Protein AF-A0A349M7L6-F1 (afdb_monomer)

pLDDT: mean 91.44, std 8.84, range [52.09, 98.56]

Structure (mmCIF, N/CA/C/O backbone):
data_AF-A0A349M7L6-F1
#
_entry.id   AF-A0A349M7L6-F1
#
loop_
_atom_site.group_PDB
_atom_site.id
_atom_site.type_symbol
_atom_site.label_atom_id
_atom_site.label_alt_id
_atom_site.label_comp_id
_atom_site.label_asym_id
_atom_site.label_entity_id
_atom_site.label_seq_id
_atom_site.pdbx_PDB_ins_code
_atom_site.Cartn_x
_atom_site.Cartn_y
_atom_site.Cartn_z
_atom_site.occupancy
_atom_site.B_iso_or_equiv
_atom_site.auth_seq_id
_atom_site.auth_comp_id
_atom_site.auth_asym_id
_atom_site.auth_atom_id
_atom_site.pdbx_PDB_model_num
ATOM 1 N N . HIS A 1 1 ? 23.553 -18.642 -12.656 1.00 65.88 1 HIS A N 1
ATOM 2 C CA . HIS A 1 1 ? 22.234 -19.281 -12.859 1.00 65.88 1 HIS A CA 1
ATOM 3 C C . HIS A 1 1 ? 21.669 -18.836 -14.199 1.00 65.88 1 HIS A C 1
ATOM 5 O O . HIS A 1 1 ? 21.952 -17.713 -14.596 1.00 65.88 1 HIS A O 1
ATOM 11 N N . LYS A 1 2 ? 20.929 -19.699 -14.904 1.00 88.44 2 LYS A N 1
ATOM 12 C CA . LYS A 1 2 ? 20.189 -19.347 -16.125 1.00 88.44 2 LYS A CA 1
ATOM 13 C C . LYS A 1 2 ? 18.710 -19.263 -15.745 1.00 88.44 2 LYS A C 1
ATOM 15 O O . LYS A 1 2 ? 18.211 -20.212 -15.151 1.00 88.44 2 LYS A O 1
ATOM 20 N N . PHE A 1 3 ? 18.066 -18.134 -16.024 1.00 94.50 3 PHE A N 1
ATOM 21 C CA . PHE A 1 3 ? 16.645 -17.907 -15.750 1.00 94.50 3 PHE A CA 1
ATOM 22 C C . PHE A 1 3 ? 15.864 -17.927 -17.062 1.00 94.50 3 PHE A C 1
ATOM 24 O O . PHE A 1 3 ? 16.355 -17.399 -18.060 1.00 94.50 3 PHE A O 1
ATOM 31 N N . ASP A 1 4 ? 14.668 -18.511 -17.047 1.00 96.75 4 ASP A N 1
ATOM 32 C CA . ASP A 1 4 ? 13.760 -18.508 -18.201 1.00 96.75 4 ASP A CA 1
ATOM 33 C C . ASP A 1 4 ? 12.966 -17.199 -18.296 1.00 96.75 4 ASP A C 1
ATOM 35 O O . ASP A 1 4 ? 12.677 -16.728 -19.392 1.00 96.75 4 ASP A O 1
ATOM 39 N N . ILE A 1 5 ? 12.641 -16.600 -17.143 1.00 96.00 5 ILE A N 1
ATOM 40 C CA . ILE A 1 5 ? 11.930 -15.323 -17.023 1.00 96.00 5 ILE A CA 1
ATOM 41 C C . ILE A 1 5 ? 12.547 -14.509 -15.882 1.00 96.00 5 ILE A C 1
ATOM 43 O O . ILE A 1 5 ? 12.861 -15.056 -14.822 1.00 96.00 5 ILE A O 1
ATOM 47 N N . VAL A 1 6 ? 12.684 -13.198 -16.083 1.00 96.12 6 VAL A N 1
ATOM 48 C CA . VAL A 1 6 ? 13.037 -12.234 -15.032 1.00 96.12 6 VAL A CA 1
ATOM 49 C C . VAL A 1 6 ? 11.808 -11.400 -14.676 1.00 96.12 6 VAL A C 1
ATOM 51 O O . VAL A 1 6 ? 11.295 -10.649 -15.500 1.00 96.12 6 VAL A O 1
ATOM 54 N N . HIS A 1 7 ? 11.329 -11.516 -13.439 1.00 96.62 7 HIS A N 1
ATOM 55 C CA . HIS A 1 7 ? 10.216 -10.710 -12.934 1.00 96.62 7 HIS A CA 1
ATOM 56 C C . HIS A 1 7 ? 10.732 -9.703 -11.913 1.00 96.62 7 HIS A C 1
ATOM 58 O O . HIS A 1 7 ? 11.308 -10.085 -10.895 1.00 96.62 7 HIS A O 1
ATOM 64 N N . THR A 1 8 ? 10.539 -8.420 -12.196 1.00 95.81 8 THR A N 1
ATOM 65 C CA . THR A 1 8 ? 10.929 -7.319 -11.313 1.00 95.81 8 THR A CA 1
ATOM 66 C C . THR A 1 8 ? 9.712 -6.577 -10.769 1.00 95.81 8 THR A C 1
ATOM 68 O O . THR A 1 8 ? 8.586 -6.689 -11.265 1.00 95.81 8 THR A O 1
ATOM 71 N N . HIS A 1 9 ? 9.932 -5.818 -9.699 1.00 95.19 9 HIS A N 1
ATOM 72 C CA . HIS A 1 9 ? 8.883 -5.105 -8.986 1.00 95.19 9 HIS A CA 1
ATOM 73 C C . HIS A 1 9 ? 9.262 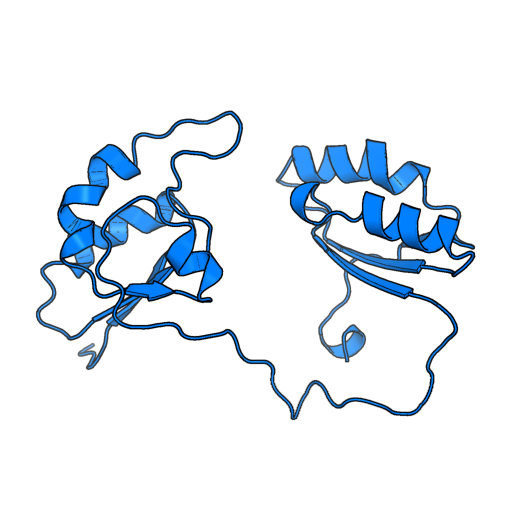-3.642 -8.821 1.00 95.19 9 HIS A C 1
ATOM 75 O O . HIS A 1 9 ? 10.375 -3.323 -8.418 1.00 95.19 9 HIS A O 1
ATOM 81 N N . LEU A 1 10 ? 8.302 -2.776 -9.118 1.00 92.56 10 LEU A N 1
ATOM 82 C CA . LEU A 1 10 ? 8.453 -1.336 -9.138 1.00 92.56 10 LEU A CA 1
ATOM 83 C C . LEU A 1 10 ? 7.474 -0.738 -8.121 1.00 92.56 10 LEU A C 1
ATOM 85 O O . LEU A 1 10 ? 6.259 -0.749 -8.335 1.00 92.56 10 LEU A O 1
ATOM 89 N N . SER A 1 11 ? 7.999 -0.270 -6.988 1.00 90.44 11 SER A N 1
ATOM 90 C CA . SER A 1 11 ? 7.193 0.232 -5.863 1.00 90.44 11 SER A CA 1
ATOM 91 C C . SER A 1 11 ? 7.584 1.641 -5.417 1.00 90.44 11 SER A C 1
ATOM 93 O O . SER A 1 11 ? 6.865 2.249 -4.621 1.00 90.44 11 SER A O 1
ATOM 95 N N . SER A 1 12 ? 8.724 2.148 -5.883 1.00 88.56 12 SER A N 1
ATOM 96 C CA . SER A 1 12 ? 9.310 3.415 -5.459 1.00 88.56 12 SER A CA 1
ATOM 97 C C . SER A 1 12 ? 10.280 3.966 -6.506 1.00 88.56 12 SER A C 1
ATOM 99 O O . SER A 1 12 ? 10.749 3.238 -7.382 1.00 88.56 12 SER A O 1
ATOM 101 N N . SER A 1 13 ? 10.655 5.240 -6.369 1.00 86.75 13 SER A N 1
ATOM 102 C CA . SER 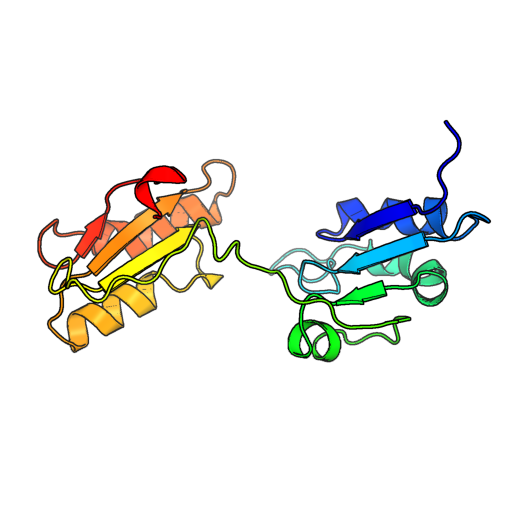A 1 13 ? 11.680 5.876 -7.210 1.00 86.75 13 SER A CA 1
ATOM 103 C C . SER A 1 13 ? 13.031 5.161 -7.126 1.00 86.75 13 SER A C 1
ATOM 105 O O . SER A 1 13 ? 13.751 5.082 -8.119 1.00 86.75 13 SER A O 1
ATOM 107 N N . SER A 1 14 ? 13.364 4.579 -5.968 1.00 87.31 14 SER A N 1
ATOM 108 C CA . SER A 1 14 ? 14.573 3.773 -5.804 1.00 87.31 14 SER A CA 1
ATOM 109 C C . SER A 1 14 ? 14.551 2.468 -6.582 1.00 87.31 14 SER A C 1
ATOM 111 O O . SER A 1 14 ? 15.615 1.913 -6.774 1.00 87.31 14 SER A O 1
ATOM 113 N N . ASP A 1 15 ? 13.409 1.975 -7.057 1.00 91.56 15 ASP A N 1
ATOM 114 C CA . ASP A 1 15 ? 13.370 0.753 -7.872 1.00 91.56 15 ASP A CA 1
ATOM 115 C C . ASP A 1 15 ? 13.625 1.049 -9.363 1.00 91.56 15 ASP A C 1
ATOM 117 O O . ASP A 1 15 ? 13.858 0.136 -10.152 1.00 91.56 15 ASP A O 1
ATOM 121 N N . MET A 1 16 ? 13.631 2.324 -9.772 1.00 90.25 16 MET A N 1
ATOM 122 C CA . MET A 1 16 ? 13.767 2.710 -11.182 1.00 90.25 16 MET A CA 1
ATOM 123 C C . MET A 1 16 ? 15.150 2.420 -11.778 1.00 90.25 16 MET A C 1
ATOM 125 O O . MET A 1 16 ? 15.254 2.282 -12.995 1.00 90.25 16 MET A O 1
ATOM 129 N N . TYR A 1 17 ? 16.197 2.221 -10.960 1.00 91.19 17 TYR A N 1
ATOM 130 C CA . TYR A 1 17 ? 17.509 1.780 -11.470 1.00 91.19 17 TYR A CA 1
ATOM 131 C C . TYR A 1 17 ? 17.426 0.431 -12.197 1.00 91.19 17 TYR A C 1
ATOM 133 O O . TYR A 1 17 ? 18.324 0.089 -12.963 1.00 91.19 17 TYR A O 1
ATOM 141 N N . ILE A 1 18 ? 16.362 -0.345 -11.965 1.00 92.62 18 ILE A N 1
ATOM 142 C CA . ILE A 1 18 ? 16.122 -1.613 -12.649 1.00 92.62 18 ILE A CA 1
ATOM 143 C C . ILE A 1 18 ? 15.935 -1.392 -14.154 1.00 92.62 18 ILE A C 1
ATOM 145 O O . ILE A 1 18 ? 16.347 -2.247 -14.930 1.00 92.62 18 ILE A O 1
ATOM 149 N N . PHE A 1 19 ? 15.381 -0.258 -14.591 1.00 93.25 19 PHE A N 1
ATOM 150 C CA . PHE A 1 19 ? 15.032 -0.006 -15.994 1.00 93.25 19 PHE A CA 1
ATOM 151 C C . PHE A 1 19 ? 16.223 -0.150 -16.964 1.00 93.25 19 PHE A C 1
ATOM 153 O O . PHE A 1 19 ? 16.141 -0.973 -17.884 1.00 93.25 19 PHE A O 1
ATOM 160 N N . PRO A 1 20 ? 17.361 0.546 -16.763 1.00 94.19 20 PRO A N 1
ATOM 161 C CA . PRO A 1 20 ? 18.544 0.367 -17.608 1.00 94.19 20 PRO A CA 1
ATOM 162 C C . PRO A 1 20 ? 19.183 -1.022 -17.475 1.00 94.19 20 PRO A C 1
ATOM 164 O O . PRO A 1 20 ? 19.895 -1.453 -18.377 1.00 94.19 20 PRO A O 1
ATOM 167 N N . LEU A 1 21 ? 18.946 -1.739 -16.372 1.00 93.81 21 LEU A N 1
ATOM 168 C CA . LEU A 1 21 ? 19.497 -3.081 -16.164 1.00 93.81 21 LEU A CA 1
ATOM 169 C C . LEU A 1 21 ? 18.694 -4.167 -16.884 1.00 93.81 21 LEU A C 1
ATOM 171 O O . LEU A 1 21 ? 19.282 -5.143 -17.347 1.00 93.81 21 LEU A O 1
ATOM 175 N N . VAL A 1 22 ? 17.366 -4.018 -16.961 1.00 93.69 22 VAL A N 1
ATOM 176 C CA . VAL A 1 22 ? 16.486 -5.027 -17.573 1.00 93.69 22 VAL A CA 1
ATOM 177 C C . VAL A 1 22 ? 16.211 -4.775 -19.047 1.00 93.69 22 VAL A C 1
ATOM 179 O O . VAL A 1 22 ? 16.055 -5.737 -19.791 1.00 93.69 22 VAL A O 1
ATOM 182 N N . SER A 1 23 ? 16.217 -3.517 -19.493 1.00 93.25 23 SER A N 1
ATOM 183 C CA . SER A 1 23 ? 15.958 -3.180 -20.897 1.00 93.25 23 SER A CA 1
ATOM 184 C C . SER A 1 23 ? 16.881 -3.871 -21.921 1.00 93.25 23 SER A C 1
ATOM 186 O O . SER A 1 23 ? 16.366 -4.245 -22.974 1.00 93.25 23 SER A O 1
ATOM 188 N N . PRO A 1 24 ? 18.188 -4.128 -21.673 1.00 94.56 24 PRO A N 1
ATOM 189 C CA . PRO A 1 24 ? 19.025 -4.864 -22.624 1.00 94.56 24 PRO A CA 1
ATOM 190 C C . PRO A 1 24 ? 18.933 -6.393 -22.474 1.00 94.56 24 PRO A C 1
ATOM 192 O O . PRO A 1 24 ? 19.657 -7.116 -23.164 1.00 94.56 24 PRO A O 1
ATOM 195 N N . LEU A 1 25 ? 18.116 -6.923 -21.553 1.00 93.50 25 LEU A N 1
ATOM 196 C CA . LEU A 1 25 ? 18.048 -8.364 -21.326 1.00 93.50 25 LEU A CA 1
ATOM 197 C C . LEU A 1 25 ? 17.406 -9.081 -22.512 1.00 93.50 25 LEU A C 1
ATOM 199 O O . LEU A 1 25 ? 16.265 -8.827 -22.884 1.00 93.50 25 LEU A O 1
ATOM 203 N N . VAL A 1 26 ? 18.127 -10.073 -23.034 1.00 93.56 26 VAL A N 1
ATOM 204 C CA . VAL A 1 26 ? 17.598 -11.030 -24.018 1.00 93.56 26 VAL A CA 1
ATOM 205 C C . VAL A 1 26 ? 16.624 -12.015 -23.360 1.00 93.56 26 VAL A C 1
ATOM 207 O O . VAL A 1 26 ? 15.739 -12.558 -24.018 1.00 93.56 26 VAL A O 1
ATOM 210 N N . THR A 1 27 ? 16.778 -12.262 -22.055 1.00 95.69 27 THR A N 1
ATOM 211 C CA . THR A 1 27 ? 15.850 -13.102 -21.294 1.00 95.69 27 THR A CA 1
ATOM 212 C C . THR A 1 27 ? 14.478 -12.422 -21.219 1.00 95.69 27 THR A C 1
ATOM 214 O O . THR A 1 27 ? 14.421 -11.242 -20.853 1.00 95.69 27 THR A O 1
ATOM 217 N N . PRO A 1 28 ? 13.375 -13.146 -21.500 1.00 95.75 28 PRO A N 1
ATOM 218 C CA . PRO A 1 28 ? 12.026 -12.634 -21.294 1.00 95.75 28 PRO A CA 1
ATOM 219 C C . PRO A 1 28 ? 11.865 -12.040 -19.896 1.00 95.75 28 PRO A C 1
ATOM 221 O O . PRO A 1 28 ? 12.268 -12.646 -18.901 1.00 95.75 28 PRO A O 1
ATOM 224 N N . HIS A 1 29 ? 11.285 -10.849 -19.811 1.00 95.94 29 HIS A N 1
ATOM 225 C CA . HIS A 1 29 ? 11.119 -10.159 -18.542 1.00 95.94 29 HIS A CA 1
ATOM 226 C C . HIS A 1 29 ? 9.777 -9.444 -18.461 1.00 95.94 29 HIS A C 1
ATOM 228 O O . HIS A 1 29 ? 9.119 -9.237 -19.475 1.00 95.94 29 HIS A O 1
ATOM 234 N N . VAL A 1 30 ? 9.357 -9.118 -17.241 1.00 97.06 30 VAL A N 1
ATOM 235 C CA . VAL A 1 30 ? 8.156 -8.326 -16.957 1.00 97.06 30 VAL A CA 1
ATOM 236 C C . VAL A 1 30 ? 8.340 -7.574 -15.645 1.00 97.06 30 VAL A C 1
ATOM 238 O O . VAL A 1 30 ? 8.975 -8.081 -14.721 1.00 97.06 30 VAL A O 1
ATOM 241 N N . THR A 1 31 ? 7.783 -6.369 -15.557 1.00 96.44 31 THR A N 1
ATOM 242 C CA . THR A 1 31 ? 7.839 -5.532 -14.351 1.00 96.44 31 THR A CA 1
ATOM 243 C C . THR A 1 31 ? 6.438 -5.303 -13.798 1.00 96.44 31 THR A C 1
ATOM 245 O O . THR A 1 31 ? 5.549 -4.874 -14.525 1.00 96.44 31 THR A O 1
ATOM 248 N N . THR A 1 32 ? 6.201 -5.558 -12.511 1.00 96.88 32 THR A N 1
ATOM 249 C CA . THR A 1 32 ? 4.928 -5.168 -11.875 1.00 96.88 32 THR A CA 1
ATOM 250 C C . THR A 1 32 ? 5.025 -3.776 -11.273 1.00 96.88 32 THR A C 1
ATOM 252 O O . THR A 1 32 ? 5.911 -3.539 -10.452 1.00 96.88 32 THR A O 1
ATOM 255 N N . LEU A 1 33 ? 4.074 -2.905 -11.612 1.00 95.12 33 LEU A N 1
ATOM 256 C CA . LEU A 1 33 ? 3.878 -1.615 -10.956 1.00 95.12 33 LE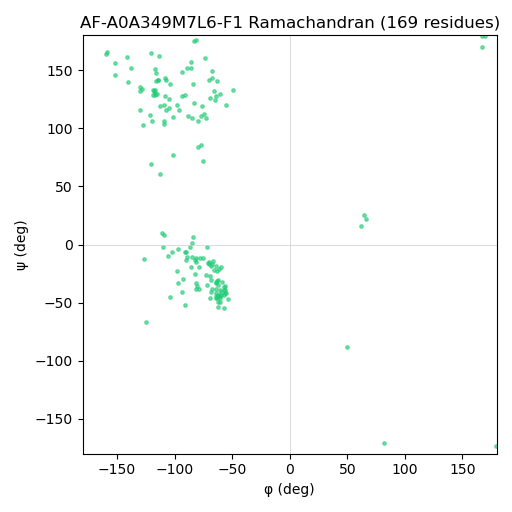U A CA 1
ATOM 257 C C . LEU A 1 33 ? 2.939 -1.771 -9.746 1.00 95.12 33 LEU A C 1
ATOM 259 O O . LEU A 1 33 ? 1.747 -2.024 -9.917 1.00 95.12 33 LEU A O 1
ATOM 263 N N . HIS A 1 34 ? 3.478 -1.626 -8.530 1.00 92.69 34 HIS A N 1
ATOM 264 C CA . HIS A 1 34 ? 2.737 -1.816 -7.265 1.00 92.69 34 HIS A CA 1
ATOM 265 C C . HIS A 1 34 ? 2.235 -0.525 -6.625 1.00 92.69 34 HIS A C 1
ATOM 267 O O . HIS A 1 34 ? 1.320 -0.547 -5.802 1.00 92.69 34 HIS A O 1
ATOM 273 N N . SER A 1 35 ? 2.868 0.591 -6.962 1.00 88.44 35 SER A N 1
ATOM 274 C CA . SER A 1 35 ? 2.629 1.891 -6.344 1.00 88.44 35 SER A CA 1
ATOM 275 C C . SER A 1 35 ? 2.167 2.896 -7.388 1.00 88.44 35 SER A C 1
ATOM 277 O O . SER A 1 35 ? 2.327 2.687 -8.588 1.00 88.44 35 SER A O 1
ATOM 279 N N . ARG A 1 36 ? 1.616 4.015 -6.919 1.00 86.94 36 ARG A N 1
ATOM 280 C CA . ARG A 1 36 ? 1.243 5.123 -7.794 1.00 86.94 36 ARG A CA 1
ATOM 281 C C . ARG A 1 36 ? 2.480 5.653 -8.524 1.00 86.94 36 ARG A C 1
ATOM 283 O O . ARG A 1 36 ? 3.484 5.943 -7.879 1.00 86.94 36 ARG A O 1
ATOM 290 N N . PHE A 1 37 ? 2.372 5.770 -9.841 1.00 86.38 37 PHE A N 1
ATOM 291 C CA . PHE A 1 37 ? 3.412 6.269 -10.735 1.00 86.38 37 PHE A CA 1
ATOM 292 C C . PHE A 1 37 ? 2.934 7.569 -11.398 1.00 86.38 37 PHE A C 1
ATOM 294 O O . PHE A 1 37 ? 1.753 7.645 -11.747 1.00 86.38 37 PHE A O 1
ATOM 301 N N . PRO A 1 38 ? 3.786 8.591 -11.590 1.00 86.38 38 PRO A N 1
ATOM 302 C CA . PRO A 1 38 ? 5.234 8.640 -11.333 1.00 86.38 38 PRO A CA 1
ATOM 303 C C . PRO A 1 38 ? 5.616 8.714 -9.849 1.00 86.38 38 PRO A C 1
ATOM 305 O O . PRO A 1 38 ? 4.799 9.084 -9.002 1.00 86.38 38 PRO A O 1
ATOM 308 N N . PHE 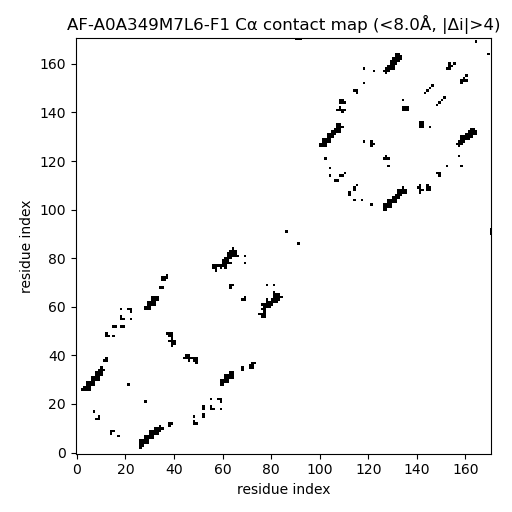A 1 39 ? 6.863 8.354 -9.530 1.00 82.81 39 PHE A N 1
ATOM 309 C CA . PHE A 1 39 ? 7.367 8.344 -8.149 1.00 82.81 39 PHE A CA 1
ATOM 310 C C . PHE A 1 39 ? 7.997 9.665 -7.712 1.00 82.81 39 PHE A C 1
ATOM 312 O O . PHE A 1 39 ? 8.231 9.872 -6.521 1.00 82.81 39 PHE A O 1
ATOM 319 N N . ASP A 1 40 ? 8.273 10.560 -8.654 1.00 71.06 40 ASP A N 1
ATOM 320 C CA . ASP A 1 40 ? 8.787 11.903 -8.426 1.00 71.06 40 ASP A CA 1
ATOM 321 C C . ASP A 1 40 ? 7.759 12.868 -7.823 1.00 71.06 40 ASP A C 1
ATOM 323 O O . ASP A 1 40 ? 8.110 14.005 -7.538 1.00 71.06 40 ASP A O 1
ATOM 327 N N . ARG A 1 41 ? 6.511 12.446 -7.592 1.00 62.03 41 ARG A N 1
ATOM 328 C CA . ARG A 1 41 ? 5.442 13.289 -7.033 1.00 62.03 41 ARG A CA 1
ATOM 329 C C . ARG A 1 41 ? 4.903 12.722 -5.727 1.00 62.03 41 ARG A C 1
ATOM 331 O O . ARG A 1 41 ? 3.749 12.299 -5.648 1.00 62.03 41 ARG A O 1
ATOM 338 N N . VAL A 1 42 ? 5.717 12.757 -4.672 1.00 58.19 42 VAL A N 1
ATOM 339 C CA . VAL A 1 42 ? 5.246 12.455 -3.311 1.00 58.19 42 VAL A CA 1
ATOM 340 C C . VAL A 1 42 ? 5.221 13.738 -2.488 1.00 58.19 42 VAL A C 1
ATOM 342 O O . VAL A 1 42 ? 6.256 14.21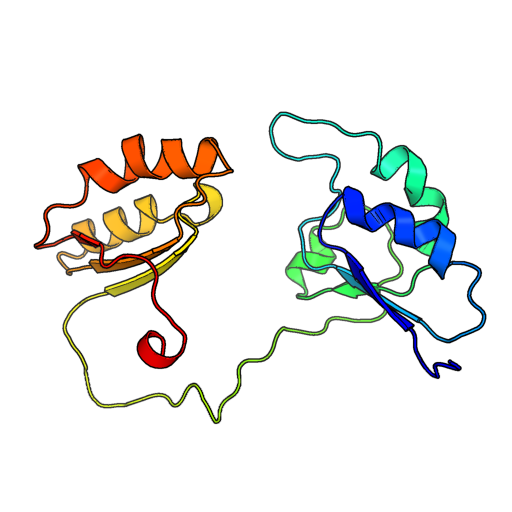2 -2.031 1.00 58.19 42 VAL A O 1
ATOM 345 N N . GLN A 1 43 ? 4.013 14.276 -2.293 1.00 62.12 43 GLN A N 1
ATOM 346 C CA . GLN A 1 43 ? 3.693 15.421 -1.429 1.00 62.12 43 GLN A CA 1
ATOM 347 C C . GLN A 1 43 ? 4.593 16.659 -1.628 1.00 62.12 43 GLN A C 1
ATOM 349 O O . GLN A 1 43 ? 4.244 17.546 -2.400 1.00 62.12 43 GLN A O 1
ATOM 354 N N . SER A 1 44 ? 5.718 16.732 -0.910 1.00 52.09 44 SER A N 1
ATOM 355 C CA . SER A 1 44 ? 6.648 17.866 -0.833 1.00 52.09 44 SER A CA 1
ATOM 356 C C . SER A 1 44 ? 8.000 17.620 -1.515 1.00 52.09 44 SER A C 1
ATOM 358 O O . SER A 1 44 ? 8.836 18.523 -1.549 1.00 52.09 44 SER A O 1
ATOM 360 N N . TRP A 1 45 ? 8.231 16.420 -2.057 1.00 53.88 45 TRP A N 1
ATOM 361 C CA . TRP A 1 45 ? 9.468 16.061 -2.743 1.00 53.88 45 TRP A CA 1
ATOM 362 C C . TRP A 1 45 ? 9.215 15.841 -4.231 1.00 53.88 45 TRP A C 1
ATOM 364 O O . TRP A 1 45 ? 8.464 14.943 -4.615 1.00 53.88 45 TRP A O 1
ATOM 374 N N . THR A 1 46 ? 9.885 16.651 -5.049 1.00 61.28 46 THR A N 1
ATOM 375 C CA . THR A 1 46 ? 10.049 16.420 -6.486 1.00 61.28 46 THR A CA 1
ATOM 376 C C . THR A 1 46 ? 11.429 15.854 -6.770 1.00 61.28 46 THR A C 1
ATOM 378 O O . THR A 1 46 ? 12.438 16.549 -6.626 1.00 61.28 46 THR A O 1
ATOM 381 N N . GLY A 1 47 ? 11.464 14.579 -7.146 1.00 68.06 47 GLY A N 1
ATOM 382 C CA . GLY A 1 47 ? 12.669 13.902 -7.613 1.00 68.06 47 GLY A CA 1
ATOM 383 C C . GLY A 1 47 ? 12.956 14.151 -9.091 1.00 68.06 47 GLY A C 1
ATOM 384 O O . GLY A 1 47 ? 12.156 14.740 -9.805 1.00 68.06 47 GLY A O 1
ATOM 385 N N . LYS A 1 48 ? 14.101 13.646 -9.558 1.00 74.25 48 LYS A N 1
ATOM 386 C CA . LYS A 1 48 ? 14.447 13.557 -10.990 1.00 74.25 48 LYS A CA 1
ATOM 387 C C . LYS A 1 48 ? 14.468 12.112 -11.495 1.00 74.25 48 LYS A C 1
ATOM 389 O O . LYS A 1 48 ? 14.954 11.855 -12.584 1.00 74.25 48 LYS A O 1
ATOM 394 N N . ALA A 1 49 ? 13.999 11.146 -10.701 1.00 73.69 49 ALA A N 1
ATOM 395 C CA . ALA A 1 49 ? 14.069 9.732 -11.079 1.00 73.69 49 ALA A CA 1
ATOM 396 C C . ALA A 1 49 ? 13.301 9.468 -12.385 1.00 73.69 49 ALA A C 1
ATOM 398 O O . ALA A 1 49 ? 13.836 8.839 -13.293 1.00 73.69 49 ALA A O 1
ATOM 399 N N . ASP A 1 50 ? 12.110 10.048 -12.521 1.00 73.62 50 ASP A N 1
ATOM 400 C CA . ASP A 1 50 ? 11.319 9.955 -13.747 1.00 73.62 50 ASP A CA 1
ATOM 401 C C . ASP A 1 50 ? 11.954 10.732 -14.921 1.00 73.62 50 ASP A C 1
ATOM 403 O O . ASP A 1 50 ? 11.837 10.322 -16.065 1.00 73.62 50 ASP A O 1
ATOM 407 N N . GLU A 1 51 ? 12.741 11.784 -14.684 1.00 78.56 51 GLU A N 1
ATOM 408 C CA . GLU A 1 51 ? 13.550 12.409 -15.750 1.00 78.56 51 GLU A CA 1
ATOM 409 C C . GLU A 1 51 ? 14.683 11.481 -16.217 1.00 78.56 51 GLU A C 1
ATOM 411 O O . GLU A 1 51 ? 14.966 11.386 -17.408 1.00 78.56 51 GLU A O 1
ATOM 416 N N . LEU A 1 52 ? 15.329 10.790 -15.277 1.00 83.50 52 LEU A N 1
ATOM 417 C CA . LEU A 1 52 ? 16.530 10.003 -15.538 1.00 83.50 52 LEU A CA 1
ATOM 418 C C . LEU A 1 52 ? 16.230 8.656 -16.186 1.00 83.50 52 LEU A C 1
ATOM 420 O O . LEU A 1 52 ? 17.012 8.220 -17.019 1.00 83.50 52 LEU A O 1
ATOM 424 N N . TYR A 1 53 ? 15.146 7.983 -15.789 1.00 88.44 53 TYR A N 1
ATOM 425 C CA . TYR A 1 53 ? 14.911 6.585 -16.162 1.00 88.44 53 TYR A CA 1
ATOM 426 C C . TYR A 1 53 ? 13.829 6.372 -17.226 1.00 88.44 53 TYR A C 1
ATOM 428 O O . TYR A 1 53 ? 13.693 5.262 -17.744 1.00 88.44 53 TYR A O 1
ATOM 436 N N . MET A 1 54 ? 13.058 7.401 -17.587 1.00 88.56 54 MET A N 1
ATOM 437 C CA . MET A 1 54 ? 11.898 7.217 -18.467 1.00 88.56 54 MET A CA 1
ATOM 438 C C . MET A 1 54 ? 12.241 6.887 -19.919 1.00 88.56 54 MET A C 1
ATOM 440 O O . MET A 1 54 ? 11.384 6.348 -20.614 1.00 88.56 54 MET A O 1
ATOM 444 N N . GLU A 1 55 ? 13.479 7.107 -20.373 1.00 91.12 55 GLU A N 1
ATOM 445 C CA . GLU A 1 55 ? 13.895 6.692 -21.722 1.00 91.12 55 GLU A CA 1
ATOM 446 C C . GLU A 1 55 ? 13.829 5.169 -21.928 1.00 91.12 55 GLU A C 1
ATOM 448 O O . GLU A 1 55 ? 13.528 4.700 -23.024 1.00 91.12 55 GLU A O 1
ATOM 453 N N . TRP A 1 56 ? 14.038 4.387 -20.864 1.00 92.81 56 TRP A N 1
ATOM 454 C CA . TRP A 1 56 ? 13.940 2.928 -20.911 1.00 92.81 56 TRP A CA 1
ATOM 455 C C . TRP A 1 56 ? 12.513 2.422 -20.712 1.00 92.81 56 TRP A C 1
ATOM 457 O O . TRP A 1 56 ? 12.225 1.285 -21.075 1.00 92.81 56 TRP A O 1
ATOM 467 N N . ALA A 1 57 ? 11.614 3.229 -20.145 1.00 90.19 57 ALA A N 1
ATOM 468 C CA . ALA A 1 57 ? 10.284 2.782 -19.737 1.00 90.19 57 ALA A CA 1
ATOM 469 C C . ALA A 1 57 ? 9.451 2.145 -20.876 1.00 90.19 57 ALA A C 1
ATOM 471 O O . ALA A 1 57 ? 8.838 1.106 -20.623 1.00 90.19 57 ALA A O 1
ATOM 472 N N . PRO A 1 58 ? 9.475 2.649 -22.131 1.00 90.31 58 PRO A N 1
ATOM 473 C CA . PRO A 1 58 ? 8.785 2.001 -23.253 1.00 90.31 58 PRO A CA 1
ATOM 474 C C . PRO A 1 58 ? 9.310 0.596 -23.596 1.00 90.31 58 PRO A C 1
ATOM 476 O O . PRO A 1 58 ? 8.594 -0.204 -24.195 1.00 90.31 58 PRO A O 1
ATOM 479 N N . LEU A 1 59 ? 10.555 0.280 -23.221 1.00 91.94 59 LEU A N 1
ATOM 480 C CA . LEU A 1 59 ? 11.194 -1.014 -23.490 1.00 91.94 59 LEU A CA 1
ATOM 481 C C . LEU A 1 59 ? 10.800 -2.090 -22.473 1.00 91.94 59 LEU A C 1
ATOM 483 O O . LEU A 1 59 ? 11.059 -3.269 -22.704 1.00 91.94 59 LEU A O 1
ATOM 487 N N . LEU A 1 60 ? 10.190 -1.701 -21.351 1.00 93.75 60 LEU A N 1
ATOM 488 C CA . LEU A 1 60 ? 9.834 -2.618 -20.279 1.00 93.75 60 LEU A CA 1
ATOM 489 C C . LEU A 1 60 ? 8.376 -3.065 -20.422 1.00 93.75 60 LEU A C 1
ATOM 491 O O . LEU A 1 60 ? 7.481 -2.242 -20.237 1.00 93.75 60 LEU A O 1
ATOM 495 N N . PRO A 1 61 ? 8.091 -4.355 -20.659 1.00 96.25 61 PRO A N 1
ATOM 496 C CA . PRO A 1 61 ? 6.739 -4.872 -20.499 1.00 96.25 61 PRO A CA 1
ATOM 497 C C . PRO A 1 61 ? 6.322 -4.783 -19.025 1.00 96.25 61 PRO A C 1
ATOM 499 O O . PRO A 1 61 ? 6.989 -5.318 -18.130 1.00 96.25 61 PRO A O 1
AT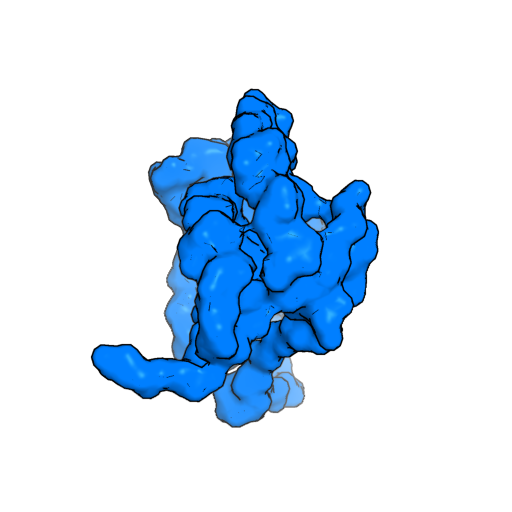OM 502 N N . MET A 1 62 ? 5.204 -4.108 -18.772 1.00 96.12 62 MET A N 1
ATOM 503 C CA . MET A 1 62 ? 4.687 -3.855 -17.431 1.00 96.12 62 MET A CA 1
ATOM 504 C C . MET A 1 62 ? 3.334 -4.516 -17.194 1.00 96.12 62 MET A C 1
ATOM 506 O O . MET A 1 62 ? 2.496 -4.605 -18.089 1.00 96.12 62 MET A O 1
ATOM 510 N N . VAL A 1 63 ? 3.088 -4.930 -15.954 1.00 97.62 63 VAL A N 1
ATOM 511 C CA . VAL A 1 63 ? 1.757 -5.325 -15.485 1.00 97.62 63 VAL A CA 1
ATOM 512 C C . VAL A 1 63 ? 1.311 -4.406 -14.356 1.00 97.62 63 VAL A C 1
ATOM 514 O O . VAL A 1 63 ? 2.067 -4.156 -13.413 1.00 97.62 63 VAL A O 1
ATOM 517 N N . ALA A 1 64 ? 0.082 -3.904 -14.446 1.00 97.31 64 ALA A N 1
ATOM 518 C CA . ALA A 1 64 ? -0.537 -3.135 -13.372 1.00 97.31 64 ALA A CA 1
ATOM 519 C C . ALA A 1 64 ? -1.287 -4.062 -12.407 1.00 97.31 64 ALA A C 1
ATOM 521 O O . ALA A 1 64 ? -1.796 -5.113 -12.801 1.00 97.31 64 ALA A O 1
ATOM 522 N N . ILE A 1 65 ? -1.396 -3.658 -11.142 1.00 96.75 65 ILE A N 1
ATOM 523 C CA . ILE A 1 65 ? -2.138 -4.417 -10.119 1.00 96.75 65 ILE A CA 1
ATOM 524 C C . ILE A 1 65 ? -3.659 -4.178 -10.157 1.00 96.75 65 ILE A C 1
ATOM 526 O O . ILE A 1 65 ? -4.432 -4.884 -9.503 1.00 96.75 65 ILE A O 1
ATOM 530 N N . SER A 1 66 ? -4.113 -3.179 -10.915 1.00 96.50 66 SER A N 1
ATOM 531 C CA . SER A 1 66 ? -5.525 -2.901 -11.172 1.00 96.50 66 SER A CA 1
ATOM 532 C C . SER A 1 66 ? -5.701 -2.051 -12.429 1.00 96.50 66 SER A C 1
ATOM 534 O O . SER A 1 66 ? -4.755 -1.415 -12.892 1.00 96.50 66 SER A O 1
ATOM 536 N N . GLU A 1 67 ? -6.928 -2.012 -12.952 1.00 96.44 67 GLU A N 1
ATOM 537 C CA . GLU A 1 67 ? -7.292 -1.112 -14.052 1.00 96.44 67 GLU A CA 1
ATOM 538 C C . GLU A 1 67 ? -7.133 0.359 -13.651 1.00 96.44 67 GLU A C 1
ATOM 540 O O . GLU A 1 67 ? -6.484 1.116 -14.360 1.00 96.44 67 GLU A O 1
ATOM 545 N N . SER A 1 68 ? -7.593 0.735 -12.451 1.00 94.56 68 SER A N 1
ATOM 546 C CA . SER A 1 68 ? -7.399 2.090 -11.906 1.00 94.56 68 SER A CA 1
ATOM 547 C C . SER A 1 68 ? -5.919 2.467 -11.822 1.00 94.56 68 SER A C 1
ATOM 549 O O . SER A 1 68 ? -5.540 3.567 -12.201 1.00 94.56 68 SER A O 1
ATOM 551 N N . ALA A 1 69 ? -5.059 1.549 -11.365 1.00 93.25 69 ALA A N 1
ATOM 552 C CA . ALA A 1 69 ? -3.624 1.808 -11.288 1.00 93.25 69 ALA A CA 1
ATOM 553 C C . ALA A 1 69 ? -3.005 2.016 -12.676 1.00 93.25 69 ALA A C 1
ATOM 555 O O . ALA A 1 69 ? -2.071 2.798 -12.795 1.00 93.25 69 ALA A O 1
ATOM 556 N N . ARG A 1 70 ? -3.518 1.337 -13.712 1.00 94.88 70 ARG A N 1
ATOM 557 C CA . ARG A 1 70 ? -3.109 1.544 -15.107 1.00 94.88 70 ARG A CA 1
ATOM 558 C C . ARG A 1 70 ? -3.575 2.905 -15.632 1.00 94.88 70 ARG A C 1
ATOM 560 O O . ARG A 1 70 ? -2.786 3.611 -16.244 1.00 94.88 70 ARG A O 1
ATOM 567 N N . GLU A 1 71 ? -4.830 3.271 -15.378 1.00 94.06 71 GLU A N 1
ATOM 568 C CA . GLU A 1 71 ? -5.443 4.527 -15.840 1.00 94.06 71 GLU A CA 1
ATOM 569 C C . GLU A 1 71 ? -4.862 5.776 -15.162 1.00 94.06 71 GLU A C 1
ATOM 571 O O . GLU A 1 71 ? -4.810 6.843 -15.767 1.00 94.06 71 GLU A O 1
ATOM 576 N N . GLU A 1 72 ? -4.403 5.659 -13.914 1.00 91.19 72 GLU A N 1
ATOM 577 C CA . GLU A 1 72 ? -3.778 6.764 -13.179 1.00 91.19 72 GLU A CA 1
ATOM 578 C C . GLU A 1 72 ? -2.392 7.154 -13.711 1.00 91.19 72 GLU A C 1
ATOM 580 O O . GLU A 1 72 ? -1.893 8.226 -13.358 1.00 91.19 72 GLU A O 1
ATOM 585 N N . VAL A 1 73 ? -1.761 6.308 -14.535 1.00 91.38 73 VAL A N 1
ATOM 586 C CA . VAL A 1 73 ? -0.434 6.580 -15.090 1.00 91.38 73 VAL A CA 1
ATOM 587 C C . VAL A 1 73 ? -0.535 7.614 -16.215 1.00 91.38 73 VAL A C 1
ATOM 589 O O . VAL A 1 73 ? -1.149 7.345 -17.244 1.00 91.38 73 VAL A O 1
ATOM 592 N N . PRO A 1 74 ? 0.115 8.785 -16.085 1.00 89.50 74 PRO A N 1
ATOM 593 C CA . PRO A 1 74 ? 0.014 9.852 -17.080 1.00 89.50 74 PRO A CA 1
ATOM 594 C C . PRO A 1 74 ? 0.987 9.686 -18.263 1.00 89.50 74 PRO A C 1
ATOM 596 O O . PRO A 1 74 ? 1.112 10.597 -19.079 1.00 89.50 74 PRO A O 1
ATOM 599 N N . TYR A 1 75 ? 1.702 8.562 -18.344 1.00 87.62 75 TYR A N 1
ATOM 600 C CA . TYR A 1 75 ? 2.706 8.269 -19.368 1.00 87.62 75 TYR A CA 1
ATOM 601 C C . TYR A 1 75 ? 2.294 7.067 -20.211 1.00 87.62 75 TYR A C 1
ATOM 603 O O . TYR A 1 75 ? 1.656 6.139 -19.717 1.00 87.62 75 TYR A O 1
ATOM 611 N N . ASP A 1 76 ? 2.734 7.055 -21.466 1.00 87.56 76 ASP A N 1
ATOM 612 C CA . ASP A 1 76 ? 2.568 5.907 -22.354 1.00 87.56 76 ASP A CA 1
ATOM 613 C C . ASP A 1 76 ? 3.591 4.815 -21.996 1.00 87.56 76 ASP A C 1
ATOM 615 O O . ASP A 1 76 ? 4.715 4.782 -22.501 1.00 87.56 76 ASP A O 1
ATOM 619 N N . LEU A 1 77 ? 3.233 3.978 -21.019 1.00 91.56 77 LEU A N 1
ATOM 620 C CA . LEU A 1 77 ? 4.012 2.811 -20.606 1.00 91.56 77 LEU A CA 1
ATOM 621 C C . LEU A 1 77 ? 3.526 1.559 -21.339 1.00 91.56 77 LEU A C 1
ATOM 623 O O . LEU A 1 77 ? 2.333 1.389 -21.589 1.00 91.56 77 LEU A O 1
ATOM 627 N N . ASN A 1 78 ? 4.440 0.623 -21.601 1.00 94.62 78 ASN A N 1
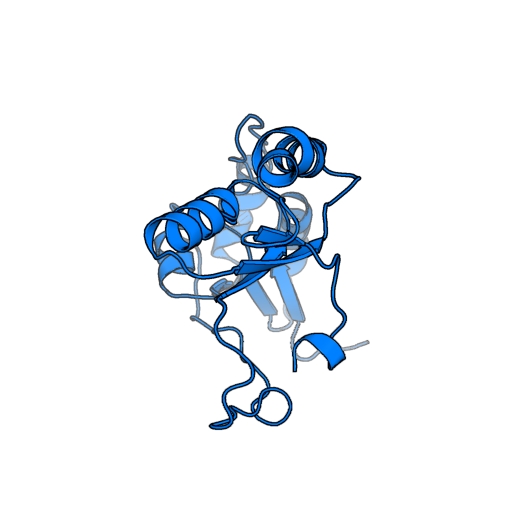ATOM 628 C CA . ASN A 1 78 ? 4.133 -0.647 -22.257 1.00 94.62 78 ASN A CA 1
ATOM 629 C C . ASN A 1 78 ? 3.429 -1.632 -21.300 1.00 94.62 78 ASN A C 1
ATOM 631 O O . ASN A 1 78 ? 4.007 -2.620 -20.839 1.00 94.62 78 ASN A O 1
ATOM 635 N N . PHE A 1 79 ? 2.167 -1.354 -20.968 1.00 96.50 79 PHE A N 1
ATOM 636 C CA . PHE A 1 79 ? 1.334 -2.259 -20.182 1.00 96.50 79 PHE A CA 1
ATOM 637 C C . PHE A 1 79 ? 0.877 -3.456 -21.019 1.00 96.50 79 PHE A C 1
ATOM 639 O O . PHE A 1 79 ? 0.028 -3.332 -21.899 1.00 96.50 79 PHE A O 1
ATOM 646 N N . VAL A 1 80 ? 1.377 -4.643 -20.679 1.00 97.19 80 VAL A N 1
ATOM 647 C CA . VAL A 1 80 ? 1.007 -5.912 -21.329 1.00 97.19 80 VAL A CA 1
ATOM 648 C C . VAL A 1 80 ? -0.173 -6.611 -20.649 1.00 97.19 80 VAL A C 1
ATOM 650 O O . VAL A 1 80 ? -0.674 -7.615 -21.152 1.00 97.19 80 VAL A O 1
ATOM 653 N N . GLY A 1 81 ? -0.639 -6.093 -19.509 1.00 97.06 81 GLY A N 1
ATOM 654 C CA . GLY A 1 81 ? -1.834 -6.596 -18.841 1.00 97.06 81 GLY A CA 1
ATOM 655 C C . GLY A 1 81 ? -2.057 -6.043 -17.437 1.00 97.06 81 GLY A C 1
ATOM 656 O O . GLY A 1 81 ? -1.266 -5.260 -16.906 1.00 97.06 81 GLY A O 1
ATOM 657 N N . VAL A 1 82 ? -3.152 -6.499 -16.831 1.00 97.88 82 VAL A N 1
ATOM 658 C CA . VAL A 1 82 ? -3.515 -6.233 -15.437 1.00 97.88 82 VAL A CA 1
ATOM 659 C C . VAL A 1 82 ? -3.585 -7.561 -14.692 1.00 97.88 82 VAL A C 1
ATOM 661 O O . VAL A 1 82 ? -4.252 -8.495 -15.134 1.00 97.88 82 VAL A O 1
ATOM 664 N N . VAL A 1 83 ? -2.890 -7.651 -13.558 1.00 97.31 83 VAL A N 1
ATOM 665 C CA . VAL A 1 83 ? -2.881 -8.835 -12.692 1.00 97.31 83 VAL A CA 1
ATOM 666 C C . VAL A 1 83 ? -3.220 -8.408 -11.270 1.00 97.31 83 VAL A C 1
ATOM 668 O O . VAL A 1 83 ? -2.383 -7.869 -10.549 1.00 97.31 83 VAL A O 1
ATOM 671 N N . HIS A 1 84 ? -4.458 -8.669 -10.853 1.00 96.06 84 HIS A N 1
ATOM 672 C CA . HIS A 1 84 ? -4.916 -8.354 -9.504 1.00 96.06 84 HIS A CA 1
ATOM 673 C C . HIS A 1 84 ? -4.218 -9.209 -8.443 1.00 96.06 84 HIS A C 1
ATOM 675 O O . HIS A 1 84 ? -3.994 -10.407 -8.630 1.00 96.06 84 HIS A O 1
ATOM 681 N N . HIS A 1 85 ? -3.935 -8.612 -7.283 1.00 91.88 85 HIS A N 1
ATOM 682 C CA . HIS A 1 85 ? -3.475 -9.377 -6.129 1.00 91.88 85 HIS A CA 1
ATOM 683 C C . HIS A 1 85 ? -4.552 -10.357 -5.657 1.00 91.88 85 HIS A C 1
ATOM 685 O O . HIS A 1 85 ? -5.694 -9.978 -5.395 1.00 91.88 85 HIS A O 1
ATOM 691 N N . GLY A 1 86 ? -4.164 -11.623 -5.523 1.00 91.38 86 GLY A N 1
ATOM 692 C CA . GLY A 1 86 ? -5.025 -12.671 -4.991 1.00 91.38 86 GLY A CA 1
ATOM 693 C C . GLY A 1 86 ? -4.995 -12.749 -3.465 1.00 91.38 86 GLY A C 1
ATOM 694 O O . GLY A 1 86 ? -4.021 -12.369 -2.815 1.00 91.38 86 GLY A O 1
ATOM 695 N N . LEU A 1 87 ? -6.056 -13.323 -2.898 1.00 89.81 87 LEU A N 1
ATOM 696 C CA . LEU A 1 87 ? -6.113 -13.773 -1.509 1.00 89.81 87 LEU A CA 1
ATOM 697 C C . LEU A 1 87 ? -6.253 -15.296 -1.480 1.00 89.81 87 LEU A C 1
ATOM 699 O O . LEU A 1 87 ? -6.959 -15.884 -2.299 1.00 89.81 87 LEU A O 1
ATOM 703 N N . SER A 1 88 ? -5.583 -15.951 -0.529 1.00 89.38 88 SER A N 1
ATOM 704 C CA . SER A 1 88 ? -5.709 -17.401 -0.370 1.00 89.38 88 SER A CA 1
ATOM 705 C C . SER A 1 88 ? -7.066 -17.755 0.230 1.00 89.38 88 SER A C 1
ATOM 707 O O . SER A 1 88 ? -7.296 -17.574 1.427 1.00 89.38 88 SER A O 1
ATOM 709 N N . MET A 1 89 ? -7.942 -18.335 -0.588 1.00 89.50 89 MET A N 1
ATOM 710 C CA . MET A 1 89 ? -9.272 -18.785 -0.161 1.00 89.50 89 MET A CA 1
ATOM 711 C C . MET A 1 89 ? -9.230 -19.959 0.826 1.00 89.50 89 MET A C 1
ATOM 713 O O . MET A 1 89 ? -10.227 -20.252 1.473 1.00 89.50 89 MET A O 1
ATOM 717 N N . GLN A 1 90 ? -8.083 -20.630 0.966 1.00 90.50 90 GLN A N 1
ATOM 718 C CA . GLN A 1 90 ? -7.887 -21.683 1.967 1.00 90.50 90 GLN A CA 1
ATOM 719 C C . GLN A 1 90 ? -7.537 -21.109 3.346 1.00 90.50 90 GLN A C 1
ATOM 721 O O . GLN A 1 90 ? -7.775 -21.759 4.360 1.00 90.50 90 GLN A O 1
ATOM 726 N N . GLN A 1 91 ? -6.961 -19.903 3.386 1.00 87.00 91 GLN A N 1
ATOM 727 C CA . GLN A 1 91 ? -6.587 -19.224 4.628 1.00 87.00 91 GLN A CA 1
ATOM 728 C C . GLN A 1 91 ? -7.693 -18.280 5.103 1.00 87.00 91 GLN A C 1
ATOM 730 O O . GLN A 1 91 ? -7.986 -18.244 6.290 1.00 87.00 91 GLN A O 1
ATOM 735 N N . PHE A 1 92 ? -8.337 -17.551 4.190 1.00 88.06 92 PHE A N 1
ATOM 736 C CA . PHE A 1 92 ? -9.396 -16.593 4.508 1.00 88.06 92 PHE A CA 1
ATOM 737 C C . PHE A 1 92 ? -10.771 -17.190 4.219 1.00 88.06 92 PHE A C 1
ATOM 739 O O . PHE A 1 92 ? -11.406 -16.885 3.210 1.00 88.06 92 PHE A O 1
ATOM 746 N N . LEU A 1 93 ? -11.224 -18.068 5.114 1.00 87.88 93 LEU A N 1
ATOM 747 C CA . LEU A 1 93 ? -12.545 -18.679 5.010 1.00 87.88 93 LEU A CA 1
ATOM 748 C C . LEU A 1 93 ? -13.612 -17.744 5.600 1.00 87.88 93 LEU A C 1
ATOM 750 O O . LEU A 1 93 ? -13.532 -17.402 6.785 1.00 87.88 93 LEU A O 1
ATOM 754 N N . PRO A 1 94 ? -14.635 -17.344 4.822 1.00 85.69 94 PRO A N 1
ATOM 755 C CA . PRO A 1 94 ? -15.735 -16.564 5.364 1.00 85.69 94 PRO A CA 1
ATOM 756 C C . PRO A 1 94 ? -16.486 -17.386 6.415 1.00 85.69 94 PRO A C 1
ATOM 758 O O . PRO A 1 94 ? -16.712 -18.586 6.255 1.00 85.69 94 PRO A O 1
ATOM 761 N N . THR A 1 95 ? -16.902 -16.734 7.500 1.00 83.88 95 THR A N 1
ATOM 762 C CA . THR A 1 95 ? -17.712 -17.367 8.542 1.00 83.88 95 THR A CA 1
ATOM 763 C C . THR A 1 95 ? -19.073 -16.695 8.638 1.00 83.88 95 THR A C 1
ATOM 765 O O . THR A 1 95 ? -19.170 -15.477 8.747 1.00 83.88 95 THR A O 1
ATOM 768 N N . ALA A 1 96 ? -20.139 -17.499 8.635 1.00 83.38 96 ALA A N 1
ATOM 769 C CA . ALA A 1 96 ? -21.495 -17.019 8.910 1.00 83.38 96 ALA A CA 1
ATOM 770 C C . ALA A 1 96 ? -21.723 -16.747 10.410 1.00 83.38 96 ALA A C 1
ATOM 772 O O . ALA A 1 96 ? -22.725 -16.149 10.800 1.00 83.38 96 ALA A O 1
ATOM 773 N N . LYS A 1 97 ? -20.801 -17.192 11.277 1.00 85.12 97 LYS A N 1
ATOM 774 C CA . LYS A 1 97 ? -20.906 -16.975 12.717 1.00 85.12 97 LYS A CA 1
ATOM 775 C C . LYS A 1 97 ? -20.524 -15.537 13.039 1.00 85.12 97 LYS A C 1
ATOM 777 O O . LYS A 1 97 ? -19.352 -15.169 12.982 1.00 85.12 97 LYS A O 1
ATOM 782 N N . LYS A 1 98 ? -21.511 -14.747 13.454 1.00 81.69 98 LYS A N 1
ATOM 783 C CA . LYS A 1 98 ? -21.299 -13.396 13.974 1.00 81.69 98 LYS A CA 1
ATOM 784 C C . LYS A 1 98 ? -20.298 -13.436 15.137 1.00 81.69 98 LYS A C 1
ATOM 786 O O . LYS A 1 98 ? -20.530 -14.121 16.133 1.00 81.69 98 LYS A O 1
ATOM 791 N N . ARG A 1 99 ? -19.170 -12.731 14.995 1.00 78.50 99 ARG A N 1
ATOM 792 C CA . ARG A 1 99 ? -18.115 -12.639 16.025 1.00 78.50 99 ARG A CA 1
ATOM 793 C C . ARG A 1 99 ? -18.218 -11.379 16.895 1.00 78.50 99 ARG A C 1
ATOM 795 O O . ARG A 1 99 ? -17.468 -11.253 17.857 1.00 78.50 99 ARG A O 1
ATOM 802 N N . GLY A 1 100 ? -19.163 -10.485 16.602 1.00 79.88 100 GLY A N 1
ATOM 803 C CA . GLY A 1 100 ? -19.453 -9.311 17.419 1.00 79.88 100 GLY A CA 1
ATOM 804 C C . GLY A 1 100 ? -20.338 -8.287 16.714 1.00 79.88 100 GLY A C 1
ATOM 805 O O . GLY A 1 100 ? -20.739 -8.485 15.568 1.00 79.88 100 GLY A O 1
ATOM 806 N N . ASP A 1 101 ? -20.625 -7.205 17.435 1.00 90.38 101 ASP A N 1
ATOM 807 C CA . ASP A 1 101 ? -21.390 -6.035 16.989 1.00 90.38 101 ASP A CA 1
ATOM 808 C C . ASP A 1 101 ? -20.476 -4.804 16.908 1.00 90.38 101 ASP A C 1
ATOM 810 O O . ASP A 1 101 ? -20.624 -3.829 17.645 1.00 90.38 101 ASP A O 1
ATOM 814 N N . PHE A 1 102 ? -19.447 -4.902 16.064 1.00 94.88 102 PHE A N 1
ATOM 815 C CA . PHE A 1 102 ? -18.442 -3.859 15.880 1.00 94.88 102 PHE A CA 1
ATOM 816 C C . PHE A 1 102 ? -17.845 -3.887 14.471 1.00 94.88 102 PHE A C 1
ATOM 818 O O . PHE A 1 102 ? -17.817 -4.925 13.808 1.00 94.88 102 PHE A O 1
ATOM 825 N N . PHE A 1 103 ? -17.318 -2.748 14.036 1.00 96.75 103 PHE A N 1
ATOM 826 C CA . PHE A 1 103 ? -16.495 -2.634 12.839 1.00 96.75 103 PHE A CA 1
ATOM 827 C C . PHE A 1 103 ? -15.029 -2.930 13.145 1.00 96.75 103 PHE A C 1
ATOM 829 O O . PHE A 1 103 ? -14.541 -2.691 14.250 1.00 96.75 103 PHE A O 1
ATOM 836 N N . VAL A 1 104 ? -14.307 -3.418 12.141 1.00 95.62 104 VAL A N 1
ATOM 837 C CA . VAL A 1 104 ? -12.856 -3.602 12.204 1.00 95.62 104 VAL A CA 1
ATOM 838 C C . VAL A 1 104 ? -12.212 -2.715 11.156 1.00 95.62 104 VAL A C 1
ATOM 840 O O . VAL A 1 104 ? -12.618 -2.724 9.997 1.00 95.62 104 VAL A O 1
ATOM 843 N N . TRP A 1 105 ? -11.177 -1.989 11.560 1.00 97.56 105 TRP A N 1
ATOM 844 C CA . TRP A 1 105 ? -10.254 -1.335 10.644 1.00 97.56 105 TRP A CA 1
ATOM 845 C C . TRP A 1 105 ? -8.870 -1.960 10.815 1.00 97.56 105 TRP A C 1
ATOM 847 O O . TRP A 1 105 ? -8.376 -2.087 11.938 1.00 97.56 105 TRP A O 1
ATOM 857 N N . LEU A 1 106 ? -8.256 -2.366 9.703 1.00 96.56 106 LEU A N 1
ATOM 858 C CA . LEU A 1 106 ? -6.955 -3.028 9.678 1.00 96.56 106 LEU A CA 1
ATOM 859 C C . LEU A 1 106 ? -6.030 -2.340 8.670 1.00 96.56 106 LEU A C 1
ATOM 861 O O . LEU A 1 106 ? -6.286 -2.393 7.469 1.00 96.56 106 LEU A O 1
ATOM 865 N N . GLY A 1 107 ? -4.932 -1.738 9.129 1.00 95.19 107 GLY A N 1
ATOM 866 C CA . GLY A 1 107 ? -4.024 -1.031 8.223 1.00 95.19 107 GLY A CA 1
ATOM 867 C C . GLY A 1 107 ? -2.816 -0.380 8.891 1.00 95.19 107 GLY A C 1
ATOM 868 O O . GLY A 1 107 ? -2.554 -0.565 10.075 1.00 95.19 107 GLY A O 1
ATOM 869 N N . ARG A 1 108 ? -2.050 0.384 8.110 1.00 95.50 108 ARG A N 1
ATOM 870 C CA . ARG A 1 108 ? -0.999 1.271 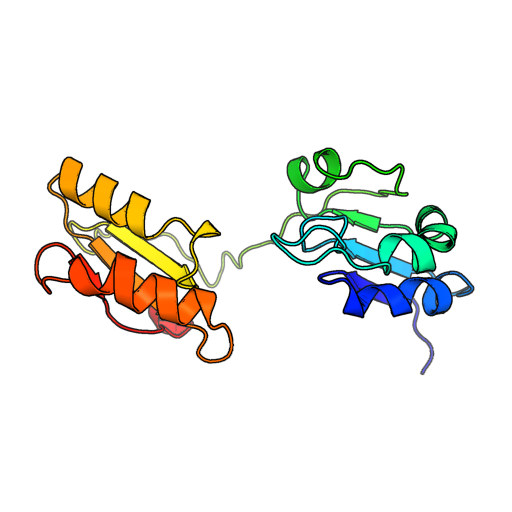8.633 1.00 95.50 108 ARG A CA 1
ATOM 871 C C . ARG A 1 108 ? -1.628 2.596 9.048 1.00 95.50 108 ARG A C 1
ATOM 873 O O . ARG A 1 108 ? -2.475 3.103 8.318 1.00 95.50 108 ARG A O 1
ATOM 880 N N . PHE A 1 109 ? -1.214 3.154 10.182 1.00 96.94 109 PHE A N 1
ATOM 881 C CA . PHE A 1 109 ? -1.702 4.460 10.635 1.00 96.94 109 PHE A CA 1
ATOM 882 C C . PHE A 1 109 ? -0.985 5.584 9.891 1.00 96.94 109 PHE A C 1
ATOM 884 O O . PHE A 1 109 ? -0.003 6.140 10.372 1.00 96.94 109 PHE A O 1
ATOM 891 N N . VAL A 1 110 ? -1.490 5.890 8.707 1.00 94.94 110 VAL A N 1
ATOM 892 C CA . VAL A 1 110 ? -1.071 6.993 7.840 1.00 94.94 110 VAL A CA 1
ATOM 893 C C . VAL A 1 110 ? -2.329 7.639 7.263 1.00 94.94 110 VAL A C 1
ATOM 895 O O . VAL A 1 110 ? -3.373 6.989 7.158 1.00 94.94 110 VAL A O 1
ATOM 898 N N . GLU A 1 111 ? -2.254 8.931 6.954 1.00 93.69 111 GLU A N 1
ATOM 899 C CA . GLU A 1 111 ? -3.427 9.746 6.621 1.00 93.69 111 GLU A CA 1
ATOM 900 C C . GLU A 1 111 ? -4.203 9.221 5.405 1.00 93.69 111 GLU A C 1
ATOM 902 O O . GLU A 1 111 ? -5.431 9.121 5.450 1.00 93.69 111 GLU A O 1
ATOM 907 N N . ASP A 1 112 ? -3.486 8.768 4.373 1.00 91.38 112 ASP A N 1
ATOM 908 C CA . ASP A 1 112 ? -4.035 8.181 3.144 1.00 91.38 112 ASP A CA 1
ATOM 909 C C . ASP A 1 112 ? -4.858 6.904 3.393 1.00 91.38 112 ASP A C 1
ATOM 911 O O . ASP A 1 112 ? -5.686 6.523 2.568 1.00 91.38 112 ASP A O 1
ATOM 915 N N . LYS A 1 113 ? -4.659 6.228 4.533 1.00 94.69 113 LYS A N 1
ATOM 916 C CA . LYS A 1 113 ? -5.430 5.037 4.926 1.00 94.69 113 LYS A CA 1
ATOM 917 C C . LYS A 1 113 ? -6.718 5.376 5.673 1.00 94.69 113 LYS A C 1
ATOM 919 O O . LYS A 1 113 ? -7.476 4.465 6.015 1.00 94.69 113 LYS A O 1
ATOM 924 N N . GLY A 1 114 ? -6.986 6.659 5.921 1.00 96.62 114 GLY A N 1
ATOM 925 C CA . GLY A 1 114 ? -8.313 7.143 6.292 1.00 96.62 114 GLY A CA 1
ATOM 926 C C . GLY A 1 114 ? -8.841 6.631 7.633 1.00 96.62 114 GLY A C 1
ATOM 927 O O . GLY A 1 114 ? -10.053 6.578 7.819 1.00 96.62 114 GLY A O 1
ATOM 928 N N . THR A 1 115 ? -7.982 6.253 8.590 1.00 98.31 115 THR A N 1
ATOM 929 C CA . THR A 1 115 ? -8.440 5.696 9.880 1.00 98.31 115 THR A CA 1
ATOM 930 C C . THR A 1 115 ? -9.383 6.648 10.621 1.00 98.31 115 THR A C 1
ATOM 932 O O . THR A 1 115 ? -10.379 6.221 11.196 1.00 98.31 115 THR A O 1
ATOM 935 N N . HIS A 1 116 ? -9.094 7.948 10.573 1.00 98.25 116 HIS A N 1
ATOM 936 C CA . HIS A 1 116 ? -9.947 9.004 11.116 1.00 98.25 116 HIS A CA 1
ATOM 937 C C . HIS A 1 116 ? -11.375 8.990 10.542 1.00 98.25 116 HIS A C 1
ATOM 939 O O . HIS A 1 116 ? -12.328 9.093 11.310 1.00 98.25 116 HIS A O 1
ATOM 945 N N . LEU A 1 117 ? -11.526 8.772 9.230 1.00 98.44 117 LEU A N 1
ATOM 946 C CA . LEU A 1 117 ? -12.829 8.648 8.567 1.00 98.44 117 LEU A CA 1
ATOM 947 C C . LEU A 1 117 ? -13.566 7.381 9.014 1.00 98.44 117 LEU A C 1
ATOM 949 O O . LEU A 1 117 ? -14.774 7.410 9.226 1.00 98.44 117 LEU A O 1
ATOM 953 N N . ALA A 1 118 ? -12.846 6.271 9.209 1.00 98.38 118 ALA A N 1
ATOM 954 C CA . ALA A 1 118 ? -13.438 5.037 9.726 1.00 98.38 118 ALA A CA 1
ATOM 955 C C . ALA A 1 118 ? -13.971 5.215 11.160 1.00 98.38 118 ALA A C 1
ATOM 957 O O . ALA A 1 118 ? -15.070 4.756 11.473 1.00 98.38 118 ALA A O 1
ATOM 958 N N . ILE A 1 119 ? -13.222 5.918 12.019 1.00 98.56 119 ILE A N 1
ATOM 959 C CA . ILE A 1 119 ? -13.667 6.266 13.376 1.00 98.56 119 ILE A CA 1
ATOM 960 C C . ILE A 1 119 ? -14.897 7.176 13.320 1.00 98.56 119 ILE A C 1
ATOM 962 O O . ILE A 1 119 ? -15.868 6.941 14.037 1.00 98.56 119 ILE A O 1
ATOM 966 N N . GLU A 1 120 ? -14.879 8.198 12.466 1.00 98.50 120 GLU A N 1
ATOM 967 C CA . GLU A 1 120 ? -16.007 9.110 12.296 1.00 98.50 120 GLU A CA 1
ATOM 968 C C . GLU A 1 120 ? -17.273 8.377 11.832 1.00 98.50 120 GLU A C 1
ATOM 970 O O . GLU A 1 120 ? -18.343 8.565 12.413 1.00 98.50 120 GLU A O 1
ATOM 975 N N . ALA A 1 121 ? -17.153 7.500 10.834 1.00 98.44 121 ALA A N 1
ATOM 976 C CA . ALA A 1 121 ? -18.261 6.687 10.347 1.00 98.44 121 ALA A CA 1
ATOM 977 C C . ALA A 1 121 ? -18.830 5.782 11.454 1.00 98.44 121 ALA A C 1
ATOM 979 O O . ALA A 1 121 ? -20.047 5.726 11.633 1.00 98.44 121 ALA A O 1
ATOM 980 N N . ALA A 1 122 ? -17.967 5.130 12.242 1.00 98.31 122 ALA A N 1
ATOM 981 C CA . ALA A 1 122 ? -18.382 4.297 13.370 1.00 98.31 122 ALA A CA 1
ATOM 982 C C . ALA A 1 122 ? -19.127 5.103 14.449 1.00 98.31 122 ALA A C 1
ATOM 984 O O . ALA A 1 122 ? -20.190 4.685 14.913 1.00 98.31 122 ALA A O 1
ATOM 985 N N . LYS A 1 123 ? -18.619 6.297 14.787 1.00 98.00 123 LYS A N 1
ATOM 986 C CA . LYS A 1 123 ? -19.260 7.222 15.733 1.00 98.00 123 LYS A CA 1
ATOM 987 C C . LYS A 1 123 ? -20.644 7.649 15.263 1.00 98.00 123 LYS A C 1
ATOM 989 O O . LYS A 1 123 ? -21.601 7.535 16.024 1.00 98.00 123 LYS A O 1
ATOM 994 N N . ARG A 1 124 ? -20.763 8.083 14.004 1.00 98.31 124 ARG A N 1
ATOM 995 C CA . ARG A 1 124 ? -22.043 8.484 13.393 1.00 98.31 124 ARG A CA 1
ATOM 996 C C . ARG A 1 124 ? -23.046 7.329 13.335 1.00 98.31 124 ARG A C 1
ATOM 998 O O . ARG A 1 124 ? -24.237 7.558 13.503 1.00 98.31 124 ARG A O 1
ATOM 1005 N N . ALA A 1 125 ? -22.570 6.103 13.128 1.00 97.69 125 ALA A N 1
ATOM 1006 C CA . ALA A 1 125 ? -23.406 4.905 13.130 1.00 97.69 125 ALA A CA 1
ATOM 1007 C C . ALA A 1 125 ? -23.789 4.419 14.541 1.00 97.69 125 ALA A C 1
ATOM 1009 O O . ALA A 1 125 ? -24.630 3.533 14.664 1.00 97.69 125 ALA A O 1
ATOM 1010 N N . GLY A 1 126 ? -23.167 4.943 15.604 1.00 97.19 126 GLY A N 1
ATOM 1011 C CA . GLY A 1 126 ? -23.353 4.434 16.966 1.00 97.19 126 GLY A CA 1
ATOM 1012 C C . GLY A 1 126 ? -22.810 3.012 17.171 1.00 97.19 126 GLY A C 1
ATOM 1013 O O . GLY A 1 126 ? -23.248 2.316 18.083 1.00 97.19 126 GLY A O 1
ATOM 1014 N N . VAL A 1 127 ? -21.868 2.565 16.333 1.00 97.75 127 VAL A N 1
ATOM 1015 C CA . VAL A 1 127 ? -21.295 1.208 16.364 1.00 97.75 127 VAL A CA 1
ATOM 1016 C C . VAL A 1 127 ? -19.861 1.269 16.885 1.00 97.75 127 VAL A C 1
ATOM 1018 O O . VAL A 1 127 ? -19.118 2.206 16.592 1.00 97.75 127 VAL A O 1
ATOM 1021 N N . LYS A 1 128 ? -19.451 0.265 17.666 1.00 98.12 128 LYS A N 1
ATOM 1022 C CA . LYS A 1 128 ? -18.069 0.158 18.154 1.00 98.12 128 LYS A CA 1
ATOM 1023 C C . LYS A 1 128 ? -17.105 -0.119 17.001 1.00 98.12 128 LYS A C 1
ATOM 1025 O O . LYS A 1 128 ? -17.462 -0.809 16.050 1.00 98.12 128 LYS A O 1
ATOM 1030 N N . ILE A 1 129 ? -15.866 0.349 17.104 1.00 98.38 129 ILE A N 1
ATOM 1031 C CA . ILE A 1 129 ? -14.804 0.070 16.135 1.00 98.38 129 ILE A CA 1
ATOM 1032 C C . ILE A 1 129 ? -13.526 -0.409 16.823 1.00 98.38 129 ILE A C 1
ATOM 1034 O O . ILE A 1 129 ? -13.039 0.187 17.787 1.00 98.38 129 ILE A O 1
ATOM 1038 N N . VAL A 1 130 ? -12.966 -1.495 16.292 1.00 97.62 130 VAL A N 1
ATOM 1039 C CA . VAL A 1 130 ? -11.667 -2.039 16.684 1.00 97.62 130 VAL A CA 1
ATOM 1040 C C . VAL A 1 130 ? -10.645 -1.707 15.604 1.00 97.62 130 VAL A C 1
ATOM 1042 O O . VAL A 1 130 ? -10.752 -2.145 14.460 1.00 97.62 130 VAL A O 1
ATOM 1045 N N . LEU A 1 131 ? -9.638 -0.935 15.988 1.00 98.38 131 LEU A N 1
ATOM 1046 C CA . LEU A 1 131 ? -8.498 -0.560 15.170 1.00 98.38 131 LEU A CA 1
ATOM 1047 C C . LEU A 1 131 ? -7.358 -1.550 15.426 1.00 98.38 131 LEU A C 1
ATOM 1049 O O . LEU A 1 131 ? -6.944 -1.757 16.570 1.00 98.38 131 LEU A O 1
ATOM 1053 N N . ALA A 1 132 ? -6.818 -2.124 14.359 1.00 97.69 132 ALA A N 1
ATOM 1054 C CA . ALA A 1 132 ? -5.643 -2.982 14.389 1.00 97.69 132 ALA A CA 1
ATOM 1055 C C . ALA A 1 132 ? -4.649 -2.511 13.327 1.00 97.69 132 ALA A C 1
ATOM 1057 O O . ALA A 1 132 ? -5.028 -2.200 12.200 1.00 97.69 132 ALA A O 1
ATOM 1058 N N . GLY A 1 133 ? -3.364 -2.430 13.661 1.00 95.88 133 GLY A N 1
ATOM 1059 C CA . GLY A 1 133 ? -2.432 -1.820 12.725 1.00 95.88 133 GLY A CA 1
ATOM 1060 C C . GLY A 1 133 ? -1.067 -1.475 13.274 1.00 95.88 133 GLY A C 1
ATOM 1061 O O . GLY A 1 133 ? -0.827 -1.522 14.477 1.00 95.88 133 GLY A O 1
ATOM 1062 N N . THR A 1 134 ? -0.171 -1.115 12.365 1.00 96.19 134 THR A N 1
ATOM 1063 C CA . THR A 1 134 ? 1.188 -0.676 12.687 1.00 96.19 134 THR A CA 1
ATOM 1064 C C . THR A 1 134 ? 1.302 0.835 12.559 1.00 96.19 134 THR A C 1
ATOM 1066 O O . THR A 1 134 ? 0.808 1.427 11.597 1.00 96.19 134 THR A O 1
ATOM 1069 N N . ILE A 1 135 ? 2.000 1.440 13.515 1.00 96.62 135 ILE A N 1
ATOM 1070 C CA . ILE A 1 135 ? 2.487 2.818 13.442 1.00 96.62 135 ILE A CA 1
ATOM 1071 C C . ILE A 1 135 ? 3.942 2.717 12.993 1.00 96.62 135 ILE A C 1
ATOM 1073 O O . ILE A 1 135 ? 4.735 2.054 13.670 1.00 96.62 135 ILE A O 1
ATOM 1077 N N . ASP A 1 136 ? 4.283 3.315 11.856 1.00 93.88 136 ASP A N 1
ATOM 1078 C CA . ASP A 1 136 ? 5.654 3.286 11.359 1.00 93.88 136 ASP A CA 1
ATOM 1079 C C . ASP A 1 136 ? 6.485 4.333 12.105 1.00 93.88 136 ASP A C 1
ATOM 1081 O O . ASP A 1 136 ? 6.337 5.533 11.897 1.00 93.88 136 ASP A O 1
ATOM 1085 N N . ARG A 1 137 ? 7.355 3.875 13.009 1.00 93.06 137 ARG A N 1
ATOM 1086 C CA . ARG A 1 137 ? 8.191 4.760 13.834 1.00 93.06 137 ARG A CA 1
ATOM 1087 C C . ARG A 1 137 ? 9.297 5.453 13.041 1.00 93.06 137 ARG A C 1
ATOM 1089 O O . ARG A 1 137 ? 9.870 6.409 13.550 1.00 93.06 137 ARG A O 1
ATOM 1096 N N . HIS A 1 138 ? 9.603 4.971 11.839 1.00 91.94 138 HIS A N 1
ATOM 1097 C CA . HIS A 1 138 ? 10.595 5.573 10.954 1.00 91.94 138 HIS A CA 1
ATOM 1098 C C . HIS A 1 138 ? 9.976 6.626 10.031 1.00 91.94 138 HIS A C 1
ATOM 1100 O O . HIS A 1 138 ? 10.707 7.391 9.407 1.00 91.94 138 HIS A O 1
ATOM 1106 N N . GLN A 1 139 ? 8.643 6.707 9.977 1.00 90.62 139 GLN A N 1
ATOM 1107 C CA . GLN A 1 139 ? 7.920 7.704 9.204 1.00 90.62 139 GLN A CA 1
ATOM 1108 C C . GLN A 1 139 ? 7.256 8.713 10.141 1.00 90.62 139 GLN A C 1
ATOM 1110 O O . GLN A 1 139 ? 6.242 8.426 10.782 1.00 90.62 139 GLN A O 1
ATOM 1115 N N . GLN A 1 140 ? 7.815 9.924 10.202 1.00 92.75 140 GLN A N 1
ATOM 1116 C CA . GLN A 1 140 ? 7.335 10.968 11.108 1.00 92.75 140 GLN A CA 1
ATOM 1117 C C . GLN A 1 140 ? 5.847 11.287 10.895 1.00 92.75 140 GLN A C 1
ATOM 1119 O O . GLN A 1 140 ? 5.127 11.479 11.872 1.00 92.75 140 GLN A O 1
ATOM 1124 N N . ASP A 1 141 ? 5.363 11.251 9.652 1.00 92.44 141 ASP A N 1
ATOM 1125 C CA . ASP A 1 141 ? 3.949 11.473 9.335 1.00 92.44 141 ASP A CA 1
ATOM 1126 C C . ASP A 1 141 ? 3.040 10.395 9.933 1.00 92.44 141 ASP A C 1
ATOM 1128 O O . ASP A 1 141 ? 1.981 10.721 10.462 1.00 92.44 141 ASP A O 1
ATOM 1132 N N . SER A 1 142 ? 3.467 9.125 9.945 1.00 95.25 142 SER A N 1
ATOM 1133 C CA . SER A 1 142 ? 2.715 8.040 10.593 1.00 95.25 142 SER A CA 1
ATOM 1134 C C . SER A 1 142 ? 2.624 8.255 12.106 1.00 95.25 142 SER A C 1
ATOM 1136 O O . SER A 1 142 ? 1.550 8.127 12.702 1.00 95.25 142 SER A O 1
ATOM 1138 N N . VAL A 1 143 ? 3.740 8.639 12.736 1.00 97.06 143 VAL A N 1
ATOM 1139 C CA . VAL A 1 143 ? 3.798 8.938 14.175 1.00 97.06 143 VAL A CA 1
ATOM 1140 C C . VAL A 1 143 ? 2.934 10.148 14.525 1.00 97.06 143 VAL A C 1
ATOM 1142 O O . VAL A 1 143 ? 2.166 10.096 15.489 1.00 97.06 143 VAL A O 1
ATOM 1145 N N . ASN A 1 144 ? 3.041 11.225 13.746 1.00 97.19 144 ASN A N 1
ATOM 1146 C CA . ASN A 1 144 ? 2.274 12.451 13.937 1.00 97.19 144 ASN A CA 1
ATOM 1147 C C . ASN A 1 144 ? 0.783 12.172 13.781 1.00 97.19 144 ASN A C 1
ATOM 1149 O O . ASN A 1 144 ? 0.027 12.422 14.715 1.00 97.19 144 ASN A O 1
ATOM 1153 N N . TYR A 1 145 ? 0.385 11.566 12.662 1.00 97.81 145 TYR A N 1
ATOM 1154 C CA . TYR A 1 145 ? -0.998 11.208 12.374 1.00 97.81 145 TYR A CA 1
ATOM 1155 C C . TYR A 1 145 ? -1.620 10.373 13.496 1.00 97.81 145 TYR A C 1
ATOM 1157 O O . TYR A 1 145 ? -2.708 10.682 13.990 1.00 97.81 145 TYR A O 1
ATOM 1165 N N . PHE A 1 146 ? -0.909 9.345 13.971 1.00 98.19 146 PHE A N 1
ATOM 1166 C CA . PHE A 1 146 ? -1.405 8.548 15.083 1.00 98.19 146 PHE A CA 1
ATOM 1167 C C . PHE A 1 146 ? -1.560 9.383 16.359 1.00 98.19 146 PHE A C 1
ATOM 1169 O O . PHE A 1 146 ? -2.610 9.330 16.992 1.00 98.19 146 PHE A O 1
ATOM 1176 N N . ASN A 1 147 ? -0.546 10.153 16.754 1.00 98.06 147 ASN A N 1
ATOM 1177 C CA . ASN A 1 147 ? -0.558 10.860 18.035 1.00 98.06 147 ASN A CA 1
ATOM 1178 C C . ASN A 1 147 ? -1.532 12.041 18.083 1.00 98.06 147 ASN A C 1
ATOM 1180 O O . ASN A 1 147 ? -2.105 12.288 19.143 1.00 98.06 147 ASN A O 1
ATOM 1184 N N . THR A 1 148 ? -1.712 12.763 16.976 1.00 98.00 148 THR A N 1
ATOM 1185 C CA . THR A 1 148 ? -2.512 13.996 16.941 1.00 98.00 148 THR A CA 1
ATOM 1186 C C . THR A 1 148 ? -3.941 13.763 16.466 1.00 98.00 148 THR A C 1
ATOM 1188 O O . THR A 1 148 ? -4.846 14.429 16.960 1.00 98.00 148 THR A O 1
ATOM 1191 N N . VAL A 1 149 ? -4.171 12.807 15.557 1.00 98.19 149 VAL A N 1
ATOM 1192 C CA . VAL A 1 149 ? -5.496 12.574 14.956 1.00 98.19 149 VAL A CA 1
ATOM 1193 C C . VAL A 1 149 ? -6.181 11.345 15.544 1.00 98.19 149 VAL A C 1
ATOM 1195 O O . VAL A 1 149 ? -7.369 11.396 15.858 1.00 98.19 149 VAL A O 1
ATOM 1198 N N . ILE A 1 150 ? -5.464 10.229 15.697 1.00 98.38 150 ILE A N 1
ATOM 1199 C CA . ILE A 1 150 ? -6.083 8.938 16.047 1.00 98.38 150 ILE A CA 1
ATOM 1200 C C . ILE A 1 150 ? -6.148 8.713 17.552 1.00 98.38 150 ILE A C 1
ATOM 1202 O O . ILE A 1 150 ? -7.215 8.431 18.091 1.00 98.38 150 ILE A O 1
ATOM 1206 N N . LYS A 1 151 ? -5.019 8.857 18.244 1.00 98.12 151 LYS A N 1
ATOM 1207 C CA . LYS A 1 151 ? -4.874 8.577 19.673 1.00 98.12 151 LYS A CA 1
ATOM 1208 C C . LYS A 1 151 ? -5.877 9.337 20.551 1.00 98.12 151 LYS A C 1
ATOM 1210 O O . LYS A 1 151 ? -6.438 8.691 21.433 1.00 98.12 151 LYS A O 1
ATOM 1215 N N . PRO A 1 152 ? -6.177 10.633 20.319 1.00 98.44 152 PRO A N 1
ATOM 1216 C CA . PRO A 1 152 ? -7.169 11.356 21.119 1.00 98.44 152 PRO A CA 1
ATOM 1217 C C . PRO A 1 152 ? -8.596 10.812 20.987 1.00 98.44 152 PRO A C 1
ATOM 1219 O O . PRO A 1 152 ? -9.443 11.101 21.823 1.00 98.44 152 PRO A O 1
ATOM 1222 N N . GLN A 1 153 ? -8.876 10.041 19.934 1.00 98.31 153 GLN A N 1
ATOM 1223 C CA . GLN A 1 153 ? -10.196 9.468 19.687 1.00 98.31 153 GLN A CA 1
ATOM 1224 C C . GLN A 1 153 ? -10.387 8.086 20.318 1.00 98.31 153 GLN A C 1
ATOM 1226 O O . GLN A 1 153 ? -11.492 7.561 20.235 1.00 98.31 153 GLN A O 1
ATOM 1231 N N . ILE A 1 154 ? -9.339 7.490 20.896 1.00 98.38 154 ILE A N 1
ATOM 1232 C CA . ILE A 1 154 ? -9.384 6.163 21.517 1.00 98.38 154 ILE A CA 1
ATOM 1233 C C . ILE A 1 154 ? -9.885 6.311 22.954 1.00 98.38 154 ILE A C 1
ATOM 1235 O O . ILE A 1 154 ? -9.158 6.781 23.827 1.00 98.38 154 ILE A O 1
ATOM 1239 N N . ASP A 1 155 ? -11.111 5.862 23.203 1.00 97.75 155 ASP A N 1
ATOM 1240 C CA . ASP A 1 155 ? -11.760 5.882 24.521 1.00 97.75 155 ASP A CA 1
ATOM 1241 C C . ASP A 1 155 ? -11.764 4.507 25.216 1.00 97.75 155 ASP A C 1
ATOM 1243 O O . ASP A 1 155 ? -12.118 4.402 26.387 1.00 97.75 155 ASP A O 1
ATOM 1247 N N . ASN A 1 156 ? -11.317 3.456 24.517 1.00 96.62 156 ASN A N 1
ATOM 1248 C CA . ASN A 1 156 ? -11.363 2.055 24.950 1.00 96.62 156 ASN A CA 1
ATOM 1249 C C . ASN A 1 156 ? -12.776 1.487 25.179 1.00 96.62 156 ASN A C 1
ATOM 1251 O O . ASN A 1 156 ? -12.895 0.395 25.742 1.00 96.62 156 ASN A O 1
ATOM 1255 N N . ASP A 1 157 ? -13.820 2.153 24.682 1.00 96.00 157 ASP A N 1
ATOM 1256 C CA . ASP A 1 157 ? -15.199 1.662 24.689 1.00 96.00 157 ASP A CA 1
ATOM 1257 C C . ASP A 1 157 ? -15.813 1.649 23.282 1.00 96.00 157 ASP A C 1
ATOM 1259 O O . ASP A 1 157 ? -16.054 0.568 22.729 1.00 96.00 157 ASP A O 1
ATOM 1263 N N . GLN A 1 158 ? -16.032 2.823 22.680 1.00 97.38 158 GLN A N 1
ATOM 1264 C CA . GLN A 1 158 ? -16.523 2.929 21.309 1.00 97.38 158 GLN A CA 1
ATOM 1265 C C . GLN A 1 158 ? -15.389 2.753 20.299 1.00 97.38 158 GLN A C 1
ATOM 1267 O O . GLN A 1 158 ? -15.580 2.104 19.272 1.00 97.38 158 GLN A O 1
ATOM 1272 N N . VAL A 1 159 ? -14.205 3.291 20.591 1.00 98.56 159 VAL A N 1
ATOM 1273 C CA . VAL A 1 159 ? -13.022 3.230 19.732 1.00 98.56 159 VAL A CA 1
ATOM 1274 C C . VAL A 1 159 ? -11.895 2.549 20.496 1.00 98.56 159 VAL A C 1
ATOM 1276 O O . VAL A 1 159 ? -11.336 3.096 21.449 1.00 98.56 159 VAL A O 1
ATOM 1279 N N . LYS A 1 160 ? -11.521 1.346 20.054 1.00 98.19 160 LYS A N 1
ATOM 1280 C CA . LYS A 1 160 ? -10.477 0.541 20.696 1.00 98.19 160 LYS A CA 1
ATOM 1281 C C . LYS A 1 160 ? -9.320 0.283 19.747 1.00 98.19 160 LYS A C 1
ATOM 1283 O O . LYS A 1 160 ? -9.532 -0.166 18.629 1.00 98.19 160 LYS A O 1
ATOM 1288 N N . TYR A 1 161 ? -8.092 0.478 20.216 1.00 98.25 161 TYR A N 1
ATOM 1289 C CA . TYR A 1 161 ? -6.883 0.090 19.490 1.00 98.25 161 TYR A CA 1
ATOM 1290 C C . TYR A 1 161 ? -6.229 -1.120 20.156 1.00 98.25 161 TYR A C 1
ATOM 1292 O O . TYR A 1 161 ? -5.974 -1.100 21.359 1.00 98.25 161 TYR A O 1
ATOM 1300 N N . ILE A 1 162 ? -5.958 -2.172 19.380 1.00 97.12 162 ILE A N 1
ATOM 1301 C CA . ILE A 1 162 ? -5.391 -3.433 19.894 1.00 97.12 162 ILE A CA 1
ATOM 1302 C C . ILE A 1 162 ? -3.935 -3.673 19.483 1.00 97.12 162 ILE A C 1
ATOM 1304 O O . ILE A 1 162 ? -3.394 -4.746 19.738 1.00 97.12 162 ILE A O 1
ATOM 1308 N N . GLY A 1 163 ? -3.287 -2.686 18.864 1.00 96.69 163 GLY A N 1
ATOM 1309 C CA . GLY A 1 163 ? -1.927 -2.847 18.361 1.00 96.69 163 GLY A CA 1
ATOM 1310 C C . GLY A 1 163 ? -1.851 -3.538 16.993 1.00 96.69 163 GLY A C 1
ATOM 1311 O O . GLY A 1 163 ? -2.870 -3.745 16.321 1.00 96.69 163 GLY A O 1
ATOM 1312 N N . PRO A 1 164 ? -0.631 -3.887 16.557 1.00 95.81 164 PRO A N 1
ATOM 1313 C CA . PRO A 1 164 ? -0.421 -4.697 15.369 1.00 95.81 164 PRO A CA 1
ATOM 1314 C C . PRO A 1 164 ? -0.869 -6.139 15.611 1.00 95.81 164 PRO A C 1
ATOM 1316 O O . PRO A 1 164 ? -0.634 -6.709 16.675 1.00 95.81 164 PRO A O 1
ATOM 1319 N N . VAL A 1 165 ? -1.476 -6.744 14.591 1.00 94.56 165 VAL A N 1
ATOM 1320 C CA . VAL A 1 165 ? -1.953 -8.131 14.630 1.00 94.56 165 VAL A CA 1
ATOM 1321 C C . VAL A 1 165 ? -1.182 -9.007 13.648 1.00 94.56 165 VAL A C 1
ATOM 1323 O O . VAL A 1 165 ? -0.855 -8.590 12.532 1.00 94.56 165 VAL A O 1
ATOM 1326 N N . ASN A 1 166 ? -0.892 -10.238 14.061 1.00 92.31 166 ASN A N 1
ATOM 1327 C CA . ASN A 1 166 ? -0.241 -11.239 13.218 1.00 92.31 166 ASN A CA 1
ATOM 1328 C C . ASN A 1 166 ? -1.247 -11.933 12.279 1.00 92.31 166 ASN A C 1
ATOM 1330 O O . ASN A 1 166 ? -2.451 -11.705 12.357 1.00 92.31 166 ASN A O 1
ATOM 1334 N N . MET A 1 167 ? -0.762 -12.808 11.390 1.00 88.12 167 MET A N 1
ATOM 1335 C CA . MET A 1 167 ? -1.627 -13.494 10.421 1.00 88.12 167 MET A CA 1
ATOM 1336 C C . MET A 1 167 ? -2.715 -14.353 11.083 1.00 88.12 167 MET A C 1
ATOM 1338 O O . MET A 1 167 ? -3.854 -14.329 10.639 1.00 88.12 167 MET A O 1
ATOM 1342 N N . LYS A 1 168 ? -2.405 -15.051 12.184 1.00 87.56 168 LYS A N 1
ATOM 1343 C CA . LYS A 1 168 ? -3.391 -15.881 12.899 1.00 87.56 168 LYS A CA 1
ATOM 1344 C C . LYS A 1 168 ? -4.531 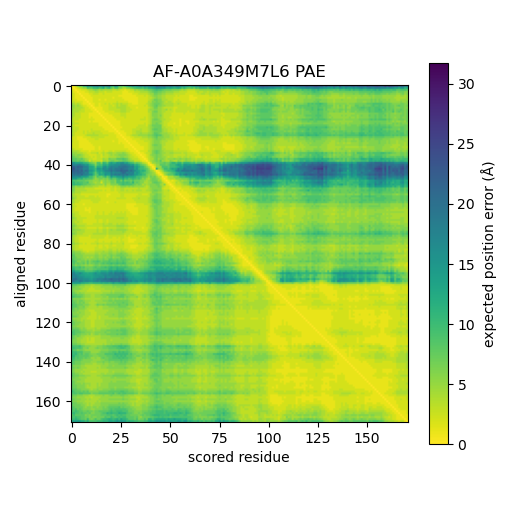-15.051 13.489 1.00 87.56 168 LYS A C 1
ATOM 1346 O O . LYS A 1 168 ? -5.646 -15.532 13.573 1.00 87.56 168 LYS A O 1
ATOM 1351 N N . GLN A 1 169 ? -4.252 -13.818 13.902 1.00 87.81 169 GLN A N 1
ATOM 1352 C CA . GLN A 1 169 ? -5.261 -12.893 14.423 1.00 87.81 169 GLN A CA 1
ATOM 1353 C C . GLN A 1 169 ? -6.092 -12.225 13.315 1.00 87.81 169 GLN A C 1
ATOM 1355 O O . GLN A 1 169 ? -7.164 -11.706 13.608 1.00 87.81 169 GLN A O 1
ATOM 1360 N N . LYS A 1 170 ? -5.600 -12.211 12.067 1.00 84.06 170 LYS A N 1
ATOM 1361 C CA . LYS A 1 170 ? -6.320 -11.677 10.898 1.00 84.06 170 LYS A CA 1
ATOM 1362 C C . LYS A 1 170 ? -7.336 -12.665 10.304 1.00 84.06 170 LYS A C 1
ATOM 1364 O O . LYS A 1 170 ? -8.146 -12.234 9.490 1.00 84.06 170 LYS A O 1
ATOM 1369 N N . ILE A 1 171 ? -7.256 -13.947 10.676 1.00 82.56 171 ILE A N 1
ATOM 1370 C CA . ILE A 1 171 ? -8.108 -15.050 10.197 1.00 82.56 171 ILE A CA 1
ATOM 1371 C C . ILE A 1 171 ? -9.135 -15.424 11.284 1.00 82.56 171 ILE A C 1
ATOM 1373 O O . ILE A 1 171 ? -10.242 -14.840 11.314 1.00 82.56 171 ILE A O 1
#

Secondary structure (DSSP, 8-state):
---S-EEEEE-SGGGTTHHHHHTT-SS-EEEEE-S-S-TTEETTEE-SHHHHHTTTGGGS-EEESSHHHHHT--S---EEEE-PPP--TTTS----S---SEEEEEEE-SGGGTHHHHHHHHHHHT-EEEEEEE--TT-HHHHHHIIIIIGGG--SSSEEE-----HHHH-

Mean predicted aligned error: 5.58 Å

Foldseek 3Di:
DDDQEAEEEDAALVSLVVLVVCLVDPRHYEYEYDYAPDRLDDPPGGDCSCVPRVVSQQSHAYEYQDPVSVVNYPDPGNDPYYHHDDDPCVLDPDDPDDPDFAAEDEEQQAVVSPVLVVLVVLVVVVTAYEYAYDQPPVDVRSVCSCVPRPVVSDPVPRYHYDYHDDSVRVD

Radius of gyration: 20.47 Å; Cα contacts (8 Å, |Δi|>4): 248; chains: 1; bounding box: 46×40×49 Å

Sequence (171 aa):
HKFDIVHTHLSSSSDMYIFPLVSPLVTPHVTTLHSRFPFDRVQSWTGKADELYMEWAPLLPMVAISESAREEVPYDLNFVGVVHHGLSMQQFLPTAKKRGDFFVWLGRFVEDKGTHLAIEAAKRAGVKIVLAGTIDRHQQDSVNYFNTVIKPQIDNDQVKYIGPVNMKQKI

Solvent-accessible surface area (backbone atoms only — not comparable to full-atom values): 10282 Å² total; per-residue (Å²): 138,90,69,80,64,51,80,47,70,38,65,50,54,84,42,45,71,48,37,77,66,53,53,80,48,85,56,52,60,39,32,37,44,76,46,81,50,69,55,31,69,51,98,90,48,76,59,59,51,61,76,72,40,50,86,36,42,61,66,39,44,25,31,23,48,35,68,67,63,52,72,63,36,92,62,90,59,36,66,78,48,68,55,64,85,82,77,62,67,88,68,60,66,89,70,93,70,81,89,72,84,59,48,78,47,80,48,59,44,36,75,94,64,40,59,64,57,54,51,49,53,27,59,78,68,75,40,29,34,41,39,34,32,46,66,45,84,88,39,66,63,18,47,47,40,35,62,71,62,44,52,80,61,52,72,74,70,54,29,31,76,74,47,62,72,56,74,79,75,73,95

Nearest PDB structures (foldseek):
  1o94-assembly1_A  TM=2.949E-01  e=2.406E-02  Methylophilus methylotrophus
  3klj-assembly1_A  TM=2.389E-01  e=2.392E-01  Clostridium acetobutylicum
  1pzh-assembly1_C  TM=3.980E-01  e=1.964E+00  Toxoplasma gondii ME49
  6vdh-assembly1_A-2  TM=3.519E-01  e=1.729E+00  Apicomplexa sp.
  4plv-assembly1_D  TM=3.726E-01  e=6.192E+00  Apicomplexa